Protein AF-A0A7C3GPY4-F1 (afdb_monomer)

Structure (mmCIF, N/CA/C/O backbone):
data_AF-A0A7C3GPY4-F1
#
_entry.id   AF-A0A7C3GPY4-F1
#
loop_
_atom_site.group_PDB
_atom_site.id
_atom_site.type_symbol
_atom_site.label_atom_id
_atom_site.label_alt_id
_atom_site.label_comp_id
_atom_site.label_asym_id
_atom_site.label_entity_id
_atom_site.label_seq_id
_atom_site.pdbx_PDB_ins_code
_atom_site.Cartn_x
_atom_site.Cartn_y
_atom_site.Cartn_z
_atom_site.occupancy
_atom_site.B_iso_or_equiv
_atom_site.auth_seq_id
_atom_site.auth_comp_id
_atom_site.auth_asym_id
_atom_site.auth_atom_id
_atom_site.pdbx_PDB_model_num
ATOM 1 N N . MET A 1 1 ? -33.282 -25.319 -12.307 1.00 42.50 1 MET A N 1
ATOM 2 C CA . MET A 1 1 ? -32.054 -25.798 -12.975 1.00 42.50 1 MET A CA 1
ATOM 3 C C . MET A 1 1 ? -30.940 -24.828 -12.615 1.00 42.50 1 MET A C 1
ATOM 5 O O . MET A 1 1 ? -31.068 -23.655 -12.926 1.00 42.50 1 MET A O 1
ATOM 9 N N . ARG A 1 2 ? -29.943 -25.267 -11.837 1.00 43.25 2 ARG A N 1
ATOM 10 C CA . ARG A 1 2 ? -28.780 -24.451 -11.458 1.00 43.25 2 ARG A CA 1
ATOM 11 C C . ARG A 1 2 ? -27.696 -24.704 -12.501 1.00 43.25 2 ARG A C 1
ATOM 13 O O . ARG A 1 2 ? -27.228 -25.832 -12.592 1.00 43.25 2 ARG A O 1
ATOM 20 N N . THR A 1 3 ? -27.315 -23.699 -13.276 1.00 49.97 3 THR A N 1
ATOM 21 C CA . THR A 1 3 ? -26.110 -23.759 -14.111 1.00 49.97 3 THR A CA 1
ATOM 22 C C . THR A 1 3 ? -25.031 -22.963 -13.400 1.00 49.97 3 THR A C 1
ATOM 24 O O . THR A 1 3 ? -25.000 -21.737 -13.469 1.00 49.97 3 THR A O 1
ATOM 27 N N . GLY A 1 4 ? -24.197 -23.677 -12.646 1.00 46.62 4 GLY A N 1
ATOM 28 C CA . GLY A 1 4 ? -22.889 -23.174 -12.262 1.00 46.62 4 GLY A CA 1
ATOM 29 C C . GLY A 1 4 ? -21.977 -23.195 -13.484 1.00 46.62 4 GLY A C 1
ATOM 30 O O . GLY A 1 4 ? -22.036 -24.123 -14.290 1.00 46.62 4 GLY A O 1
ATOM 31 N N . SER A 1 5 ? -21.152 -22.170 -13.631 1.00 51.19 5 SER A N 1
ATOM 32 C CA . SER A 1 5 ? -19.945 -22.201 -14.458 1.00 51.19 5 SER A CA 1
ATOM 33 C C . SER A 1 5 ? -18.994 -21.159 -13.887 1.00 51.19 5 SER A C 1
ATOM 35 O O . SER A 1 5 ? -18.816 -20.074 -14.425 1.00 51.19 5 SER A O 1
ATOM 37 N N . ASP A 1 6 ? -18.471 -21.507 -12.715 1.00 52.84 6 ASP A N 1
ATOM 38 C CA . ASP A 1 6 ? -17.273 -20.931 -12.120 1.00 52.84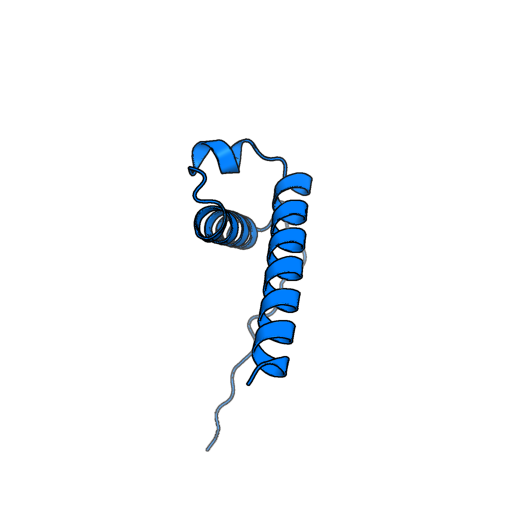 6 ASP A CA 1
ATOM 39 C C . ASP A 1 6 ? -16.118 -21.834 -12.578 1.00 52.84 6 ASP A C 1
ATOM 41 O O . ASP A 1 6 ? -16.173 -23.051 -12.372 1.00 52.84 6 ASP A O 1
ATOM 45 N N . GLY A 1 7 ? -15.151 -21.292 -13.317 1.00 49.78 7 GLY A N 1
ATOM 46 C CA . GLY A 1 7 ? -14.109 -22.115 -13.935 1.00 49.78 7 GLY A CA 1
ATOM 47 C C . GLY A 1 7 ? -13.222 -21.381 -14.936 1.00 49.78 7 GLY A C 1
ATOM 48 O O . GLY A 1 7 ? -13.006 -21.874 -16.039 1.00 49.78 7 GLY A O 1
ATOM 49 N N . GLY A 1 8 ? -12.716 -20.200 -14.575 1.00 49.25 8 GLY A N 1
ATOM 50 C CA . GLY A 1 8 ? -11.632 -19.544 -15.311 1.00 49.25 8 GLY A CA 1
ATOM 51 C C . GLY A 1 8 ? -10.285 -20.101 -14.859 1.00 49.25 8 GLY A C 1
ATOM 52 O O . GLY A 1 8 ? -9.702 -19.599 -13.905 1.00 49.25 8 GLY A O 1
ATOM 53 N N . GLY A 1 9 ? -9.838 -21.184 -15.499 1.00 49.81 9 GLY A N 1
ATOM 54 C CA . GLY A 1 9 ? -8.591 -21.878 -15.187 1.00 49.81 9 GLY A CA 1
ATOM 55 C C . GLY A 1 9 ? -7.341 -21.056 -15.508 1.00 49.81 9 GLY A C 1
ATOM 56 O O . GLY A 1 9 ? -7.121 -20.651 -16.647 1.00 49.81 9 GLY A O 1
ATOM 57 N N . ASP A 1 10 ? -6.518 -20.881 -14.478 1.00 55.72 10 ASP A N 1
ATOM 58 C CA . ASP A 1 10 ? -5.114 -20.472 -14.505 1.00 55.72 10 ASP A CA 1
ATOM 59 C C . ASP A 1 10 ? -4.320 -21.372 -15.478 1.00 55.72 10 ASP A C 1
ATOM 61 O O . ASP A 1 10 ? -4.155 -22.570 -15.238 1.00 55.72 10 ASP A O 1
ATOM 65 N N . GLN A 1 11 ? -3.879 -20.826 -16.618 1.00 59.62 11 GLN A N 1
ATOM 66 C CA . GLN A 1 11 ? -2.982 -21.525 -17.545 1.00 59.62 11 GLN A CA 1
ATOM 67 C C . GLN A 1 11 ? -1.515 -21.240 -17.185 1.00 59.62 11 GLN A C 1
ATOM 69 O O . GLN A 1 11 ? -1.097 -20.080 -17.214 1.00 59.62 11 GLN A O 1
ATOM 74 N N . PRO A 1 12 ? -0.691 -22.271 -16.917 1.00 58.94 12 PRO A N 1
ATOM 75 C CA . PRO A 1 12 ? 0.713 -22.093 -16.597 1.00 58.94 12 PRO A CA 1
ATOM 76 C C . PRO A 1 12 ? 1.565 -22.225 -17.867 1.00 58.94 12 PRO A C 1
ATOM 78 O O . PRO A 1 12 ? 1.673 -23.305 -18.440 1.00 58.94 12 PRO A O 1
ATOM 81 N N . GLY A 1 13 ? 2.240 -21.149 -18.276 1.00 61.91 13 GLY A N 1
ATOM 82 C CA . GLY A 1 13 ? 3.379 -21.260 -19.194 1.00 61.91 13 GLY A CA 1
ATOM 83 C C . GLY A 1 13 ? 3.424 -20.229 -20.314 1.00 61.91 13 GLY A C 1
ATOM 84 O O . GLY A 1 13 ? 2.961 -20.475 -21.419 1.00 61.91 13 GLY A O 1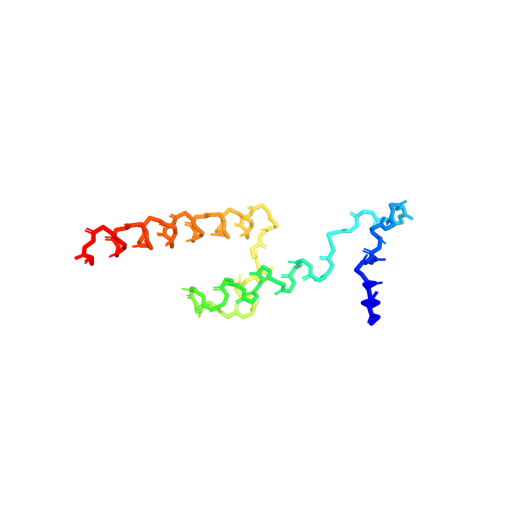
ATOM 85 N N . GLY A 1 14 ? 4.099 -19.113 -20.057 1.00 54.59 14 GLY A N 1
ATOM 86 C CA . GLY A 1 14 ? 4.527 -18.179 -21.094 1.00 54.59 14 GLY A CA 1
ATOM 87 C C . GLY A 1 14 ? 5.086 -16.930 -20.439 1.00 54.59 14 GLY A C 1
ATOM 88 O O . GLY A 1 14 ? 4.301 -16.135 -19.957 1.00 54.59 14 GLY A O 1
ATOM 89 N N . LEU A 1 15 ? 6.422 -16.820 -20.358 1.00 54.22 15 LEU A N 1
ATOM 90 C CA . LEU A 1 15 ? 7.184 -15.696 -19.780 1.00 54.22 15 LEU A CA 1
ATOM 91 C C . LEU A 1 15 ? 6.627 -15.210 -18.426 1.00 54.22 15 LEU A C 1
ATOM 93 O O . LEU A 1 15 ? 5.690 -14.428 -18.392 1.00 54.22 15 LEU A O 1
ATOM 97 N N . LYS A 1 16 ? 7.216 -15.646 -17.299 1.00 60.56 16 LYS A N 1
ATOM 98 C CA . LYS A 1 16 ? 6.811 -15.251 -15.930 1.00 60.56 16 LYS A CA 1
ATOM 99 C C . LYS A 1 16 ? 7.043 -13.750 -15.659 1.00 60.56 16 LYS A C 1
ATOM 101 O O . LYS A 1 16 ? 7.881 -13.383 -14.841 1.00 60.56 16 LYS A O 1
ATOM 106 N N . GLY A 1 17 ? 6.326 -12.879 -16.357 1.00 63.50 17 GLY A N 1
ATOM 107 C CA . GLY A 1 17 ? 6.060 -11.524 -15.922 1.00 63.50 17 GLY A CA 1
ATOM 108 C C . GLY A 1 17 ? 5.129 -11.575 -14.718 1.00 63.50 17 GLY A C 1
ATOM 109 O O . GLY A 1 17 ? 4.358 -12.522 -14.543 1.00 63.50 17 GLY A O 1
ATOM 110 N N . TYR A 1 18 ? 5.227 -10.572 -13.855 1.00 69.19 18 TYR A N 1
ATOM 111 C CA . TYR A 1 18 ? 4.208 -10.382 -12.835 1.00 69.19 18 TYR A CA 1
ATOM 112 C C . TYR A 1 18 ? 2.858 -10.147 -13.536 1.00 69.19 18 TYR A C 1
ATOM 114 O O . TYR A 1 18 ? 2.844 -9.337 -14.467 1.00 69.19 18 TYR A O 1
ATOM 122 N N . PRO A 1 19 ? 1.759 -10.834 -13.160 1.00 83.50 19 PRO A N 1
ATOM 123 C CA . PRO A 1 19 ? 0.482 -10.657 -13.844 1.00 83.50 19 PRO A CA 1
ATOM 124 C C . PRO A 1 19 ? 0.081 -9.185 -13.794 1.00 83.50 19 PRO A C 1
ATOM 126 O O . PRO A 1 19 ? 0.064 -8.580 -12.719 1.00 83.50 19 PRO A O 1
ATOM 129 N N . LEU A 1 20 ? -0.193 -8.594 -14.954 1.00 84.62 20 LEU A N 1
ATOM 130 C CA . LEU A 1 20 ? -0.460 -7.163 -15.053 1.00 84.62 20 LEU A CA 1
ATOM 131 C C . LEU A 1 20 ? -1.731 -6.793 -14.273 1.00 84.62 20 LEU A C 1
ATOM 133 O O . LEU A 1 20 ? -1.797 -5.746 -13.636 1.00 84.62 20 LEU A O 1
ATOM 137 N N . GLU A 1 21 ? -2.697 -7.704 -14.236 1.00 85.62 21 GLU A N 1
ATOM 138 C CA . GLU A 1 21 ? -3.922 -7.599 -13.450 1.00 85.62 21 GLU A CA 1
ATOM 139 C C . GLU A 1 21 ? -3.602 -7.478 -11.953 1.00 85.62 21 GLU A C 1
ATOM 141 O O . GLU A 1 21 ? -4.082 -6.563 -11.285 1.00 85.62 21 GLU A O 1
ATOM 146 N N . ARG A 1 22 ? -2.698 -8.328 -11.442 1.00 88.81 22 ARG A N 1
ATOM 147 C CA . ARG A 1 22 ? -2.247 -8.286 -10.041 1.00 88.81 22 ARG A CA 1
ATOM 148 C C . ARG A 1 22 ? -1.533 -6.977 -9.708 1.00 88.81 22 ARG A C 1
ATOM 150 O O . ARG A 1 22 ? -1.650 -6.491 -8.587 1.00 88.81 22 ARG A O 1
ATOM 157 N N . LEU A 1 23 ? -0.784 -6.406 -10.654 1.00 90.62 23 LEU A N 1
ATOM 158 C CA . LEU A 1 23 ? -0.145 -5.103 -10.463 1.00 90.62 23 LEU A CA 1
ATOM 159 C C . LEU A 1 23 ? -1.193 -4.010 -10.262 1.00 90.62 23 LEU A C 1
ATOM 161 O O . LEU A 1 23 ? -1.103 -3.259 -9.296 1.00 90.62 23 LEU A O 1
ATOM 165 N N . TYR A 1 24 ? -2.187 -3.925 -11.144 1.00 93.44 24 TYR A N 1
ATOM 166 C CA . TYR A 1 24 ? -3.228 -2.906 -11.026 1.00 93.44 24 TYR A CA 1
ATOM 167 C C . TYR A 1 24 ? -4.057 -3.063 -9.749 1.00 93.44 24 TYR A C 1
ATOM 169 O O . TYR A 1 24 ? -4.379 -2.055 -9.122 1.00 93.44 24 TYR A O 1
ATOM 177 N N . GLU A 1 25 ? -4.333 -4.297 -9.318 1.00 94.50 25 GLU A N 1
ATOM 178 C CA . GLU A 1 25 ? -4.968 -4.570 -8.023 1.00 94.50 25 GLU A CA 1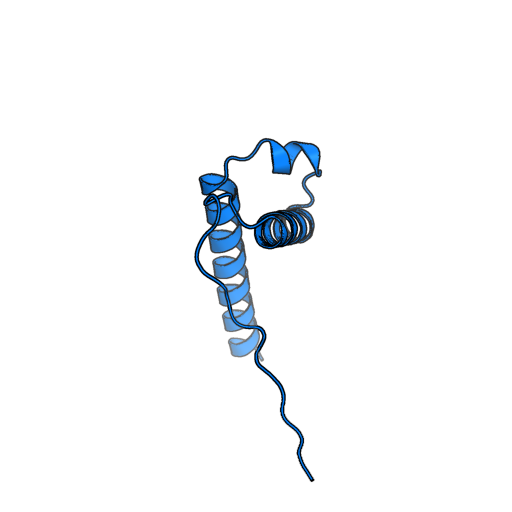
ATOM 179 C C . GLU A 1 25 ? -4.144 -4.016 -6.848 1.00 94.50 25 GLU A C 1
ATOM 181 O O . GLU A 1 25 ? -4.686 -3.308 -5.999 1.00 94.50 25 GLU A O 1
ATOM 186 N N . GLU A 1 26 ? -2.831 -4.284 -6.810 1.00 94.94 26 GLU A N 1
ATOM 187 C CA . GLU A 1 26 ? -1.930 -3.744 -5.780 1.00 94.94 26 GLU A CA 1
ATOM 188 C C . GLU A 1 26 ? -1.917 -2.214 -5.785 1.00 94.94 26 GLU A C 1
ATOM 190 O O . GLU A 1 26 ? -2.038 -1.591 -4.731 1.00 94.94 26 GLU A O 1
ATOM 195 N N . LEU A 1 27 ? -1.775 -1.602 -6.963 1.00 95.44 27 LEU A N 1
ATOM 196 C CA . LEU A 1 27 ? -1.713 -0.148 -7.098 1.00 95.44 27 LEU A CA 1
ATOM 197 C C . LEU A 1 27 ? -3.021 0.506 -6.645 1.00 95.44 27 LEU A C 1
ATOM 199 O O . LEU A 1 27 ? -2.984 1.465 -5.880 1.00 95.44 27 LEU A O 1
ATOM 203 N N . ALA A 1 28 ? -4.173 -0.026 -7.061 1.00 96.19 28 ALA A N 1
ATOM 204 C CA . ALA A 1 28 ? -5.477 0.488 -6.656 1.00 96.19 28 ALA A CA 1
ATOM 205 C C . ALA A 1 28 ? -5.695 0.355 -5.142 1.00 96.19 28 ALA A C 1
ATOM 207 O O . ALA A 1 28 ? -6.157 1.298 -4.499 1.00 96.19 28 ALA A O 1
ATOM 208 N N . PHE A 1 29 ? -5.315 -0.786 -4.560 1.00 97.06 29 PHE A N 1
ATOM 209 C CA . PHE A 1 29 ? -5.409 -1.018 -3.121 1.00 97.06 29 PHE A CA 1
ATOM 210 C C . PHE A 1 29 ? -4.548 -0.028 -2.325 1.00 97.06 29 PHE A C 1
ATOM 212 O O . PHE A 1 29 ? -5.018 0.578 -1.360 1.00 97.06 29 PHE A O 1
ATOM 219 N N . LEU A 1 30 ? -3.298 0.177 -2.748 1.00 97.00 30 LEU A N 1
ATOM 220 C CA . LEU A 1 30 ? -2.390 1.121 -2.101 1.00 97.00 30 LEU A CA 1
ATOM 221 C C . LEU A 1 30 ? -2.852 2.571 -2.277 1.00 97.00 30 LEU A C 1
ATOM 223 O O . LEU A 1 30 ? -2.874 3.311 -1.298 1.00 97.00 30 LEU A O 1
ATOM 227 N N . ALA A 1 31 ? -3.276 2.968 -3.478 1.00 97.31 31 ALA A N 1
ATOM 228 C CA . ALA A 1 31 ? -3.804 4.307 -3.736 1.00 97.31 31 ALA A CA 1
ATOM 229 C C . ALA A 1 31 ? -5.046 4.602 -2.883 1.00 97.31 31 ALA A C 1
ATOM 231 O O . ALA A 1 31 ? -5.184 5.697 -2.344 1.00 97.31 31 ALA A O 1
ATOM 232 N N . TYR A 1 32 ? -5.933 3.619 -2.713 1.00 96.50 32 TYR A N 1
ATOM 233 C CA . TYR A 1 32 ? -7.135 3.771 -1.898 1.00 96.50 32 TYR A CA 1
ATOM 234 C C . TYR A 1 32 ? -6.822 3.980 -0.409 1.00 96.50 32 TYR A C 1
ATOM 236 O O . TYR A 1 32 ? -7.474 4.793 0.240 1.00 96.50 32 TYR A O 1
ATOM 244 N N . HIS A 1 33 ? -5.833 3.264 0.135 1.00 95.81 33 HIS A N 1
ATOM 245 C CA . HIS A 1 33 ? -5.532 3.286 1.570 1.00 95.81 33 HIS A CA 1
ATOM 246 C C . HIS A 1 33 ? -4.475 4.312 1.991 1.00 95.81 33 HIS A C 1
ATOM 248 O O . HIS A 1 33 ? -4.534 4.816 3.110 1.00 95.81 33 HIS A O 1
ATOM 254 N N . LEU A 1 34 ? -3.489 4.588 1.138 1.00 95.38 34 LEU A N 1
ATOM 255 C CA . LEU A 1 34 ? -2.373 5.489 1.442 1.00 95.38 34 LEU A CA 1
ATOM 256 C C . LEU A 1 34 ? -2.501 6.839 0.737 1.00 95.38 34 LEU A C 1
ATOM 258 O O . LEU A 1 34 ? -1.771 7.766 1.076 1.00 95.38 34 LEU A O 1
ATOM 262 N N . HIS A 1 35 ? -3.416 6.951 -0.232 1.00 94.94 35 HIS A N 1
ATOM 263 C CA . HIS A 1 35 ? -3.627 8.155 -1.040 1.00 94.94 35 HIS A CA 1
ATOM 264 C C . HIS A 1 35 ? -2.376 8.634 -1.792 1.00 94.94 35 HIS A C 1
ATOM 266 O O . HIS A 1 35 ? -2.287 9.800 -2.171 1.00 94.94 35 HIS A O 1
ATOM 272 N N . TRP A 1 36 ? -1.424 7.730 -2.033 1.00 96.31 36 TRP A N 1
ATOM 273 C CA . TRP A 1 36 ? -0.263 7.987 -2.879 1.00 96.31 36 TRP A CA 1
ATOM 274 C C . TRP A 1 36 ? -0.663 8.057 -4.352 1.00 96.31 36 TRP A C 1
ATOM 276 O O . TRP A 1 36 ? -1.602 7.393 -4.803 1.00 96.31 36 TRP A O 1
ATOM 286 N N . GLY A 1 37 ? 0.065 8.876 -5.104 1.00 95.25 37 GLY A N 1
ATOM 287 C CA . GLY A 1 37 ? -0.118 9.039 -6.533 1.00 95.25 37 GLY A CA 1
ATOM 288 C C . GLY A 1 37 ? 0.348 7.819 -7.327 1.00 95.25 37 GLY A C 1
ATOM 289 O O . GLY A 1 37 ? 1.176 7.023 -6.891 1.00 95.25 37 GLY A O 1
ATOM 290 N N . TYR A 1 38 ? -0.154 7.700 -8.557 1.00 92.62 38 TYR A N 1
ATOM 291 C CA . TYR A 1 38 ? 0.204 6.599 -9.457 1.00 92.62 38 TYR A CA 1
ATOM 292 C C . TYR A 1 38 ? 1.716 6.511 -9.724 1.00 92.62 38 TYR A C 1
ATOM 294 O O . TYR A 1 38 ? 2.259 5.414 -9.787 1.00 92.62 38 TYR A O 1
ATOM 302 N N . GLN A 1 39 ? 2.399 7.655 -9.845 1.00 94.44 39 GLN A N 1
ATOM 303 C CA . GLN A 1 39 ? 3.849 7.699 -10.072 1.00 94.44 39 GLN A CA 1
ATOM 304 C C . GLN A 1 39 ? 4.627 7.164 -8.864 1.00 94.44 39 GLN A C 1
ATOM 306 O O . GLN A 1 39 ? 5.431 6.256 -9.028 1.00 94.44 39 GLN A O 1
ATOM 311 N N . GLU A 1 40 ? 4.313 7.637 -7.654 1.00 94.44 40 GLU A N 1
ATOM 312 C CA . GLU A 1 40 ? 4.953 7.181 -6.409 1.00 94.44 40 GLU A CA 1
ATOM 313 C C . GLU A 1 40 ? 4.791 5.666 -6.213 1.00 94.44 40 GLU A C 1
ATOM 315 O O . GLU A 1 40 ? 5.704 4.969 -5.781 1.00 94.44 40 GLU A O 1
ATOM 320 N N . LEU A 1 41 ? 3.629 5.120 -6.580 1.00 93.88 41 LEU A N 1
ATOM 321 C CA . LEU A 1 41 ? 3.372 3.687 -6.475 1.00 93.88 41 LEU A CA 1
ATOM 322 C C . LEU A 1 41 ? 4.115 2.848 -7.524 1.00 93.88 41 LEU A C 1
ATOM 324 O O . LEU A 1 41 ? 4.432 1.687 -7.253 1.00 93.88 41 LEU A O 1
ATOM 328 N N . LEU A 1 42 ? 4.377 3.406 -8.708 1.00 92.25 42 LEU A N 1
ATOM 329 C CA . LEU A 1 42 ? 5.182 2.752 -9.741 1.00 92.25 42 LEU A CA 1
ATOM 330 C C . LEU A 1 42 ? 6.676 2.737 -9.400 1.00 92.25 42 LEU A C 1
ATOM 332 O O . LEU A 1 42 ? 7.377 1.844 -9.871 1.00 92.25 42 LEU A O 1
ATOM 336 N N . GLU A 1 43 ? 7.148 3.680 -8.582 1.00 95.25 43 GLU A N 1
ATOM 337 C CA . GLU A 1 43 ? 8.529 3.709 -8.082 1.00 95.25 43 GLU A CA 1
ATOM 338 C C . GLU A 1 43 ? 8.809 2.607 -7.050 1.00 95.25 43 GLU A C 1
ATOM 340 O O . GLU A 1 43 ? 9.960 2.216 -6.868 1.00 95.25 43 GLU A O 1
ATOM 345 N N . LEU A 1 44 ? 7.771 2.072 -6.398 1.00 94.12 44 LEU A N 1
ATOM 346 C CA . LEU A 1 44 ? 7.918 0.978 -5.442 1.00 94.12 44 LEU A CA 1
ATOM 347 C C . LEU A 1 44 ? 8.254 -0.333 -6.144 1.00 94.12 44 LEU A C 1
ATOM 349 O O . LEU A 1 44 ? 7.519 -0.798 -7.027 1.00 94.12 44 LEU A O 1
ATOM 353 N N . ASP A 1 45 ? 9.271 -1.023 -5.633 1.00 92.62 45 ASP A N 1
ATOM 354 C CA . ASP A 1 45 ? 9.584 -2.364 -6.095 1.00 92.62 45 ASP A CA 1
ATOM 355 C C . ASP A 1 45 ? 8.463 -3.349 -5.750 1.00 92.62 45 ASP A C 1
ATOM 357 O O . ASP A 1 45 ? 7.698 -3.213 -4.787 1.00 92.62 45 ASP A O 1
ATOM 361 N N . HIS A 1 46 ? 8.388 -4.433 -6.521 1.00 90.00 46 HIS A N 1
ATOM 362 C CA . HIS A 1 46 ? 7.353 -5.447 -6.338 1.00 90.00 46 HIS A CA 1
ATOM 363 C C . HIS A 1 46 ? 7.329 -6.051 -4.916 1.00 90.00 46 HIS A C 1
ATO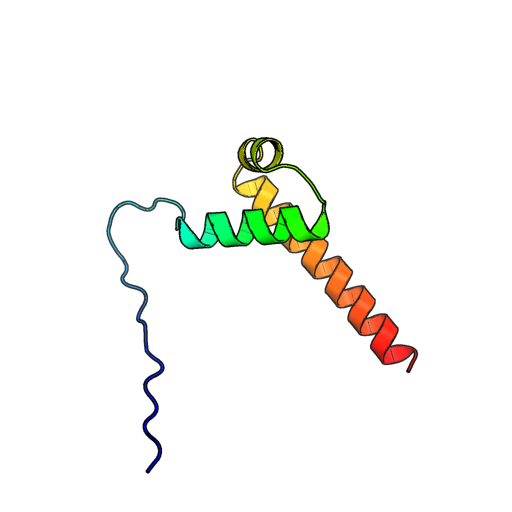M 365 O O . HIS A 1 46 ? 6.269 -6.377 -4.370 1.00 90.00 46 HIS A O 1
ATOM 371 N N . ALA A 1 47 ? 8.495 -6.199 -4.283 1.00 93.31 47 ALA A N 1
ATOM 372 C CA . ALA A 1 47 ? 8.588 -6.677 -2.907 1.00 93.31 47 ALA A CA 1
ATOM 373 C C . ALA A 1 47 ? 7.979 -5.683 -1.904 1.00 93.31 47 ALA A C 1
ATOM 375 O O . ALA A 1 47 ? 7.306 -6.106 -0.957 1.00 93.31 47 ALA A O 1
ATOM 376 N N . GLU A 1 48 ? 8.181 -4.387 -2.132 1.00 95.44 48 GLU A N 1
ATOM 377 C CA . G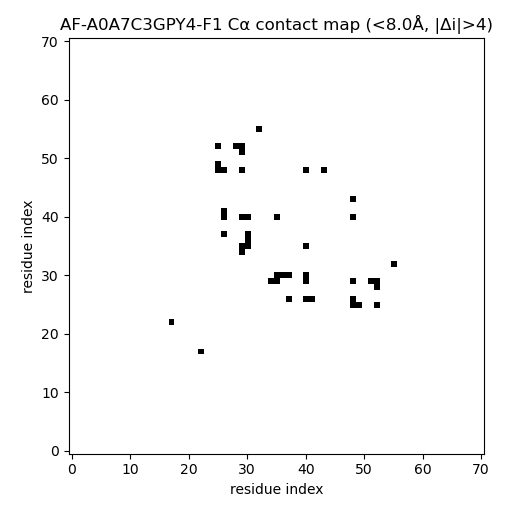LU A 1 48 ? 7.699 -3.312 -1.272 1.00 95.44 48 GLU A CA 1
ATOM 378 C C . GLU A 1 48 ? 6.190 -3.149 -1.383 1.00 95.44 48 GLU A C 1
ATOM 380 O O . GLU A 1 48 ? 5.508 -3.185 -0.358 1.00 95.44 48 GLU A O 1
ATOM 385 N N . ARG A 1 49 ? 5.641 -3.097 -2.604 1.00 94.94 49 ARG A N 1
ATOM 386 C CA . ARG A 1 49 ? 4.182 -3.031 -2.801 1.00 94.94 49 ARG A CA 1
ATOM 387 C C . ARG A 1 49 ? 3.461 -4.168 -2.088 1.00 94.94 49 ARG A C 1
ATOM 389 O O . ARG A 1 49 ? 2.526 -3.937 -1.321 1.00 94.94 49 ARG A O 1
ATOM 396 N N . ARG A 1 50 ? 3.947 -5.406 -2.246 1.00 94.44 50 ARG A N 1
ATOM 397 C CA . ARG A 1 50 ? 3.375 -6.569 -1.549 1.00 94.44 50 ARG A CA 1
ATOM 398 C C . ARG A 1 50 ? 3.517 -6.483 -0.034 1.00 94.44 50 ARG A C 1
ATOM 400 O O . ARG A 1 50 ? 2.648 -6.978 0.682 1.00 94.44 50 ARG A O 1
ATOM 407 N N . ARG A 1 51 ? 4.613 -5.915 0.477 1.00 96.75 51 ARG A N 1
ATOM 408 C CA . ARG A 1 51 ? 4.788 -5.697 1.919 1.00 96.75 51 ARG A CA 1
ATOM 409 C C . ARG A 1 51 ? 3.729 -4.737 2.440 1.00 96.75 51 ARG A C 1
ATOM 411 O O . ARG A 1 51 ? 3.056 -5.084 3.405 1.00 96.75 51 ARG A O 1
ATOM 418 N N . TRP A 1 52 ? 3.536 -3.604 1.775 1.00 97.19 52 TRP A N 1
ATOM 419 C CA . TRP A 1 52 ? 2.520 -2.629 2.158 1.00 97.19 52 TRP A CA 1
ATOM 420 C C . TRP A 1 52 ? 1.106 -3.204 2.097 1.00 97.19 52 TRP A C 1
ATOM 422 O O . TRP A 1 52 ? 0.359 -3.065 3.062 1.00 97.19 52 TRP A O 1
ATOM 432 N N . CYS A 1 53 ? 0.777 -3.965 1.048 1.00 96.69 53 CYS A N 1
ATOM 433 C CA . CYS A 1 53 ? -0.512 -4.654 0.955 1.00 96.69 53 CYS A CA 1
ATOM 434 C C . CYS A 1 53 ? -0.774 -5.562 2.172 1.00 96.69 53 CYS A C 1
ATOM 436 O O . CYS A 1 53 ? -1.872 -5.558 2.737 1.00 96.69 53 CYS A O 1
ATOM 438 N N . ARG A 1 54 ? 0.244 -6.316 2.618 1.00 97.31 54 ARG A N 1
ATOM 439 C CA . ARG A 1 54 ? 0.140 -7.181 3.806 1.00 97.31 54 ARG A CA 1
ATOM 440 C C . ARG A 1 54 ? -0.038 -6.389 5.098 1.00 97.31 54 ARG A C 1
ATOM 442 O O . ARG A 1 54 ? -0.851 -6.788 5.925 1.00 97.31 54 ARG A O 1
ATOM 449 N N . GLU A 1 55 ? 0.707 -5.305 5.288 1.00 98.12 55 GLU A N 1
ATOM 450 C CA . GLU A 1 55 ? 0.627 -4.507 6.518 1.00 98.12 55 GLU A CA 1
ATOM 451 C C . GLU A 1 55 ? -0.720 -3.792 6.651 1.00 98.12 55 GLU A C 1
ATOM 453 O O . GLU A 1 55 ? -1.351 -3.876 7.703 1.00 98.12 55 GLU A O 1
ATOM 458 N N . ILE A 1 56 ? -1.224 -3.197 5.567 1.00 97.25 56 ILE A N 1
ATOM 459 C CA . ILE A 1 56 ? -2.5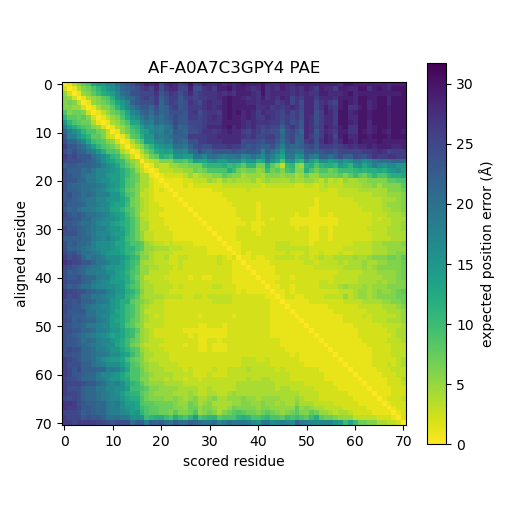59 -2.583 5.547 1.00 97.25 56 ILE A CA 1
ATOM 460 C C . ILE A 1 56 ? -3.630 -3.637 5.849 1.00 97.25 56 ILE A C 1
ATOM 462 O O . ILE A 1 56 ? -4.486 -3.426 6.706 1.00 97.25 56 ILE A O 1
ATOM 466 N N . SER A 1 57 ? -3.545 -4.812 5.214 1.00 96.25 57 SER A N 1
ATOM 467 C CA . SER A 1 57 ? -4.484 -5.911 5.472 1.00 96.25 57 SER A CA 1
ATOM 468 C C . SER A 1 57 ? -4.472 -6.347 6.941 1.00 96.25 57 SER A C 1
ATOM 470 O O . SER A 1 57 ? -5.531 -6.563 7.524 1.00 96.25 57 SER A O 1
ATOM 472 N N . ARG A 1 58 ? -3.290 -6.440 7.568 1.00 97.75 58 ARG A N 1
ATOM 473 C CA . ARG A 1 58 ? -3.149 -6.785 8.993 1.00 97.75 58 ARG A CA 1
ATOM 474 C C . ARG A 1 58 ? -3.794 -5.747 9.906 1.00 97.75 58 ARG A C 1
ATOM 476 O O . ARG A 1 58 ? -4.462 -6.125 10.864 1.00 97.75 58 ARG A O 1
ATOM 483 N N . ILE A 1 59 ? -3.590 -4.462 9.627 1.00 96.75 59 ILE A N 1
ATOM 484 C CA . ILE A 1 59 ? -4.187 -3.372 10.408 1.00 96.75 59 ILE A CA 1
ATOM 485 C C . ILE A 1 59 ? -5.710 -3.418 10.284 1.00 96.75 59 ILE A C 1
ATOM 487 O O . ILE A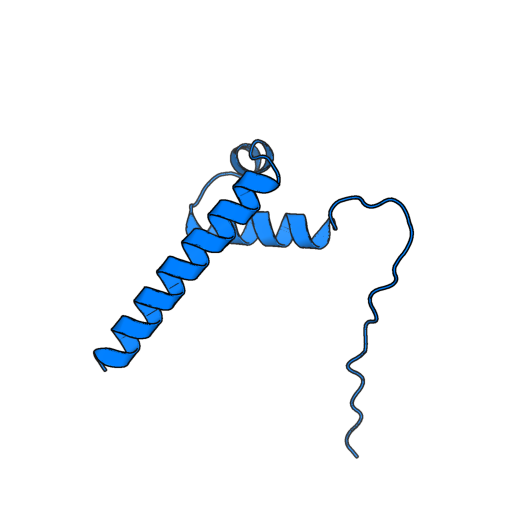 1 59 ? -6.399 -3.453 11.300 1.00 96.75 59 ILE A O 1
ATOM 491 N N . ASN A 1 60 ? -6.231 -3.517 9.060 1.00 94.44 60 ASN A N 1
ATOM 492 C CA . ASN A 1 60 ? -7.672 -3.560 8.811 1.00 94.44 60 ASN A CA 1
ATOM 493 C C . ASN A 1 60 ? -8.336 -4.773 9.477 1.00 94.44 60 ASN A C 1
ATOM 495 O O . ASN A 1 60 ? -9.417 -4.647 10.042 1.00 94.44 60 ASN A O 1
ATOM 499 N N . GLN A 1 61 ? -7.677 -5.937 9.470 1.00 95.44 61 GLN A N 1
ATOM 500 C CA . GLN A 1 61 ? -8.166 -7.128 10.173 1.00 95.44 61 GLN A CA 1
ATOM 501 C C . GLN A 1 61 ? -8.262 -6.901 11.684 1.00 95.44 61 GLN A C 1
ATOM 503 O O . GLN A 1 61 ? -9.292 -7.219 12.276 1.00 95.44 61 GLN A O 1
ATOM 508 N N . ARG A 1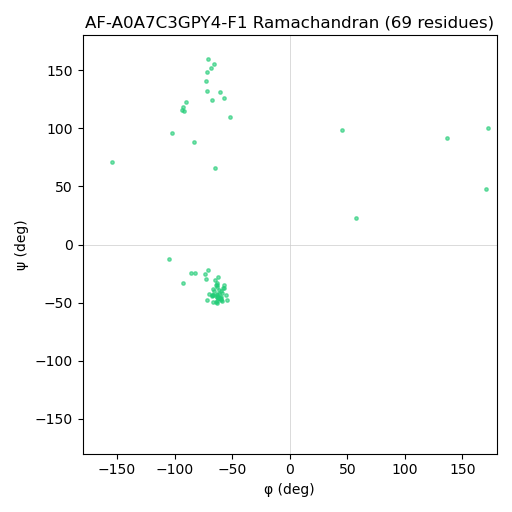 62 ? -7.232 -6.308 12.303 1.00 96.56 62 ARG A N 1
ATOM 509 C CA . ARG A 1 62 ? -7.245 -5.992 13.741 1.00 96.56 62 ARG A CA 1
ATOM 510 C C . ARG A 1 62 ? -8.338 -4.988 14.094 1.00 96.56 62 ARG A C 1
ATOM 512 O O . ARG A 1 62 ? -9.073 -5.219 15.047 1.00 96.56 62 ARG A O 1
ATOM 519 N N . LEU A 1 63 ? -8.488 -3.921 13.310 1.00 95.56 63 LEU A N 1
ATOM 520 C CA . LEU A 1 63 ? -9.543 -2.925 13.520 1.00 95.56 63 LEU A CA 1
ATOM 521 C C . LEU A 1 63 ? -10.934 -3.561 13.418 1.00 95.56 63 LEU A C 1
ATOM 523 O O . LEU A 1 63 ? -11.752 -3.394 14.317 1.00 95.56 63 LEU A O 1
ATOM 527 N N . ALA A 1 64 ? -11.166 -4.383 12.392 1.00 93.94 64 ALA A N 1
ATOM 528 C CA . ALA A 1 64 ? -12.428 -5.098 12.224 1.00 93.94 64 ALA A CA 1
ATOM 529 C C . ALA A 1 64 ? -12.697 -6.122 13.346 1.00 93.94 64 ALA A C 1
ATOM 531 O O . ALA A 1 64 ? -13.848 -6.421 13.663 1.00 93.94 64 ALA A O 1
ATOM 532 N N . GLU A 1 65 ? -11.663 -6.722 13.943 1.00 95.25 65 GLU A N 1
ATOM 533 C CA . GLU A 1 65 ? -11.796 -7.568 15.140 1.00 95.25 65 GLU A CA 1
ATOM 534 C C . GLU A 1 65 ? -12.157 -6.759 16.389 1.00 95.25 65 GLU A C 1
ATOM 536 O O . GLU A 1 65 ? -13.004 -7.188 17.173 1.00 95.25 65 GLU A O 1
ATOM 541 N N . GLU A 1 66 ? -11.533 -5.598 16.578 1.00 94.94 66 GLU A N 1
ATOM 542 C CA . GLU A 1 66 ? -11.811 -4.706 17.703 1.00 94.94 66 GLU A CA 1
ATOM 543 C C . GLU A 1 66 ? -13.222 -4.118 17.637 1.00 94.94 66 GLU A C 1
ATOM 545 O O . GLU A 1 66 ? -13.924 -4.120 18.647 1.00 94.94 66 GLU A O 1
ATOM 550 N N . GLU A 1 67 ? -13.666 -3.676 16.460 1.00 94.19 67 GLU A N 1
ATOM 551 C CA . GLU A 1 67 ? -15.033 -3.195 16.230 1.00 94.19 67 GLU A CA 1
ATOM 552 C C . GLU A 1 67 ? -16.066 -4.279 16.544 1.00 94.19 67 GLU A C 1
ATOM 554 O O . GLU A 1 67 ? -17.013 -4.028 17.288 1.00 94.19 67 GLU A O 1
ATOM 559 N N . ARG A 1 68 ? -15.837 -5.514 16.077 1.00 93.31 68 ARG A N 1
ATOM 560 C CA . ARG A 1 68 ? -16.707 -6.661 16.385 1.00 93.31 68 ARG A CA 1
ATOM 561 C C . ARG A 1 68 ? -16.763 -7.012 17.869 1.00 93.31 68 ARG A C 1
ATOM 563 O O . ARG A 1 68 ? -17.749 -7.590 18.296 1.00 93.31 68 ARG A O 1
ATOM 570 N N . ARG A 1 69 ? -15.709 -6.724 18.639 1.00 89.94 69 ARG A N 1
ATOM 571 C CA . ARG A 1 69 ? -15.677 -6.963 20.093 1.00 89.94 69 ARG A CA 1
ATOM 572 C C . ARG A 1 69 ? -16.361 -5.842 20.885 1.00 89.94 69 ARG A C 1
ATOM 574 O O . ARG A 1 69 ? -16.730 -6.061 22.034 1.00 89.94 69 ARG A O 1
ATOM 581 N N . ARG A 1 70 ? -16.441 -4.636 20.314 1.00 86.44 70 ARG A N 1
ATOM 582 C CA . ARG A 1 70 ? -17.046 -3.453 20.949 1.00 86.44 70 ARG A CA 1
ATOM 583 C C . ARG A 1 70 ? -18.561 -3.364 20.751 1.00 86.44 70 ARG A C 1
ATOM 585 O O . ARG A 1 70 ? -19.198 -2.682 21.549 1.00 86.44 70 ARG A O 1
ATOM 592 N N . GLY A 1 71 ? -19.099 -3.985 19.702 1.00 77.88 71 GLY A N 1
ATOM 593 C CA . GLY A 1 71 ? -20.542 -4.158 19.487 1.00 77.88 71 GLY A CA 1
ATOM 594 C C . GLY A 1 71 ? -21.096 -5.358 20.240 1.00 77.88 71 GLY A C 1
ATOM 595 O O . GLY A 1 71 ? -22.277 -5.277 20.635 1.00 77.88 71 GLY A O 1
#

Solvent-accessible surface area (backbone atoms only — not comparable to full-atom values): 4621 Å² total; per-residue (Å²): 138,87,83,84,85,86,78,87,75,87,80,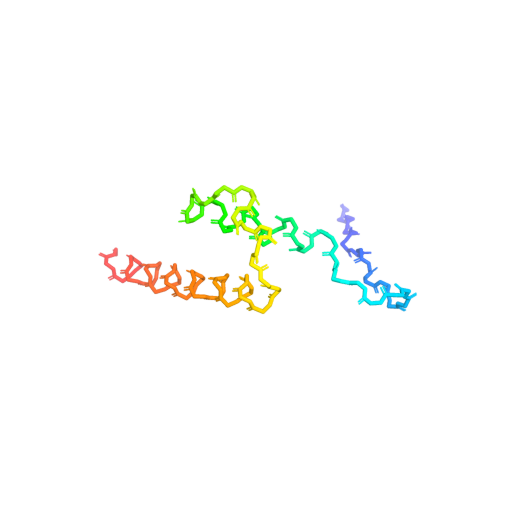89,85,78,76,95,62,78,58,66,68,61,50,53,52,52,51,53,53,45,32,73,75,68,67,53,54,74,66,65,56,67,72,46,51,74,70,52,52,55,48,52,55,51,52,53,50,52,53,52,51,52,52,57,51,52,52,64,71,74,109

Foldseek 3Di:
DDDDDDDPDDDDDDPPDPPVVVLVVLLVQCCVPVVDDPVVSVPDDPVRSVVVVVVVVVVVVVVVVVVVVVD

Mean predicted aligned error: 10.11 Å

InterPro domains:
  IPR046648 Domain of unknown function DUF6760 [PF20546] (20-66)

Secondary structure (DSSP, 8-state):
-------------S--PPPHHHHHHHHHHHHHHH---HHHHHHS-HHHHHHHHHHHHHHHHHHHHHHHHH-

Sequence (71 aa):
MRTGSDGGGDQPGGLKGYPLERLYEELAFLAYHLHWGYQELLELDHAERRRWCREISRINQRLAEEERRRG

Radius of gyration: 17.1 Å; Cα contacts (8 Å, |Δi|>4): 23; chains: 1; bounding box: 42×35×42 Å

pLDDT: mean 83.75, std 17.97, range [42.5, 98.12]

Organism: NCBI:txid999894